Protein AF-A0A950K708-F1 (afdb_monomer)

pLDDT: mean 91.27, std 11.32, range [51.47, 98.25]

Mean predicted aligned error: 4.11 Å

Foldseek 3Di:
DDPVQVVVVVVCCVDPVCVVPPPDDDDDDPCPVVPPD

Radius of gyration: 11.54 Å; Cα contacts (8 Å, |Δi|>4): 11; chains: 1; bounding box: 22×21×32 Å

Secondary structure (DSSP, 8-state):
--HHHHHHHHHHHTSGGGTT--S-----SSSTGGG--

Sequence (37 aa):
GRAADIVNLALYLASDESTWTNGAAIVADGGITSNYF

Solvent-accessible surface area (backbone atoms only — not comparable to full-atom values): 2604 Å² total; per-residue (Å²): 125,52,74,66,59,56,50,53,51,50,51,45,66,74,35,78,92,29,76,88,70,70,99,71,87,84,84,84,69,79,57,57,85,79,61,77,119

Structure (mmCIF, N/CA/C/O backbone):
data_AF-A0A950K708-F1
#
_entry.id   AF-A0A950K708-F1
#
loop_
_atom_site.group_PDB
_atom_site.id
_atom_site.type_symbol
_atom_site.label_atom_id
_atom_site.label_alt_id
_atom_site.label_comp_id
_atom_site.label_asym_id
_atom_site.label_entity_id
_atom_site.label_seq_id
_atom_site.pdbx_PDB_ins_code
_atom_site.Cartn_x
_atom_site.Cartn_y
_atom_site.Cartn_z
_atom_site.occupancy
_atom_site.B_iso_or_equiv
_atom_site.auth_seq_id
_atom_site.auth_comp_id
_atom_site.auth_asym_id
_atom_site.auth_atom_id
_atom_site.pdbx_PDB_model_num
ATOM 1 N N . GLY A 1 1 ? 13.395 0.101 -10.791 1.00 79.31 1 GLY A N 1
ATOM 2 C CA . GLY A 1 1 ? 12.725 -0.960 -11.569 1.00 79.31 1 GLY A CA 1
ATOM 3 C C . GLY A 1 1 ?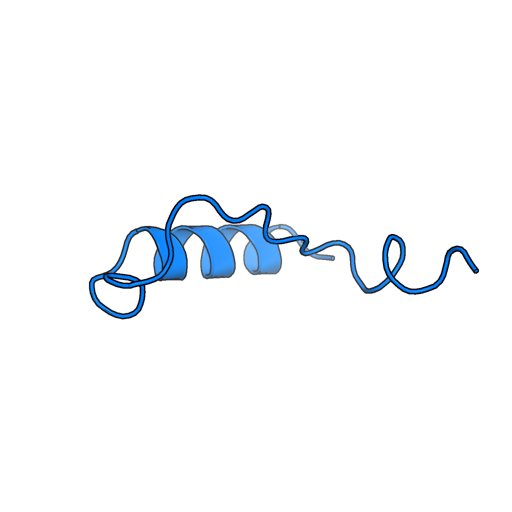 13.252 -2.353 -11.264 1.00 79.31 1 GLY A C 1
ATOM 4 O O . GLY A 1 1 ? 13.354 -3.167 -12.170 1.00 79.31 1 GLY A O 1
ATOM 5 N N . ARG A 1 2 ? 13.582 -2.653 -10.005 1.00 93.81 2 ARG A N 1
ATOM 6 C CA . ARG A 1 2 ? 13.848 -4.016 -9.525 1.00 93.81 2 ARG A CA 1
ATOM 7 C C . ARG A 1 2 ? 12.594 -4.536 -8.827 1.00 93.81 2 ARG A C 1
ATOM 9 O O . ARG A 1 2 ? 11.816 -3.739 -8.313 1.00 93.81 2 ARG A O 1
ATOM 16 N N . ALA A 1 3 ? 12.437 -5.855 -8.725 1.00 96.00 3 ALA A N 1
ATOM 17 C CA . ALA A 1 3 ? 11.302 -6.457 -8.012 1.00 96.00 3 ALA A CA 1
ATOM 18 C C . ALA A 1 3 ? 11.161 -5.933 -6.567 1.00 96.00 3 ALA A C 1
ATOM 20 O O . ALA A 1 3 ? 10.053 -5.681 -6.105 1.00 96.00 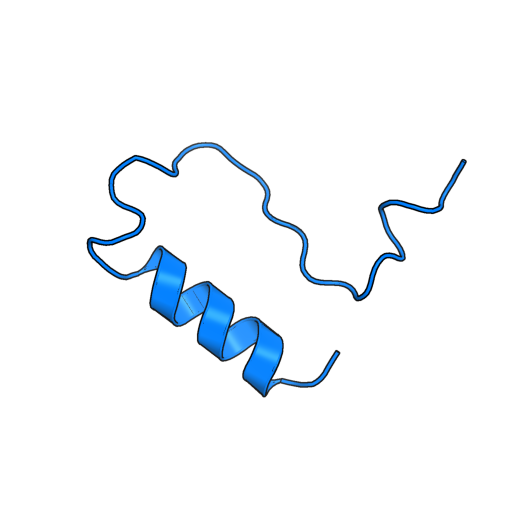3 ALA A O 1
ATOM 21 N N . ALA A 1 4 ? 12.287 -5.687 -5.888 1.00 96.88 4 ALA A N 1
ATOM 22 C CA . ALA A 1 4 ? 12.314 -5.129 -4.537 1.00 96.88 4 ALA A CA 1
ATOM 23 C C . ALA A 1 4 ? 11.619 -3.759 -4.419 1.00 96.88 4 ALA A C 1
ATOM 2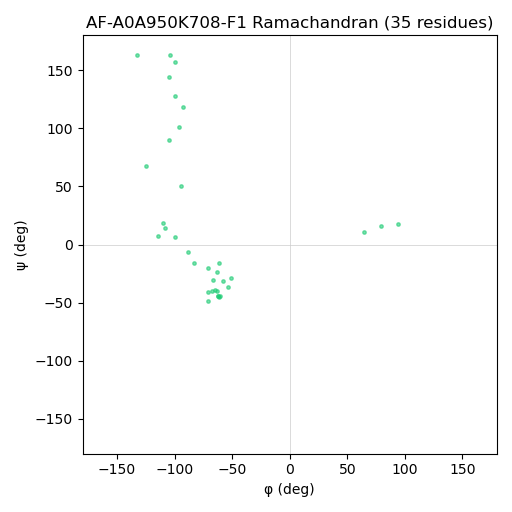5 O O . ALA A 1 4 ? 11.040 -3.469 -3.378 1.00 96.88 4 ALA A O 1
ATOM 26 N N . ASP A 1 5 ? 11.634 -2.935 -5.471 1.00 95.44 5 ASP A N 1
ATOM 27 C CA . ASP A 1 5 ? 11.003 -1.610 -5.442 1.00 95.44 5 ASP A CA 1
ATOM 28 C C . ASP A 1 5 ? 9.471 -1.747 -5.337 1.00 95.44 5 ASP A C 1
ATOM 30 O O . ASP A 1 5 ? 8.830 -1.040 -4.562 1.00 95.44 5 ASP A O 1
ATOM 34 N N . ILE A 1 6 ? 8.896 -2.721 -6.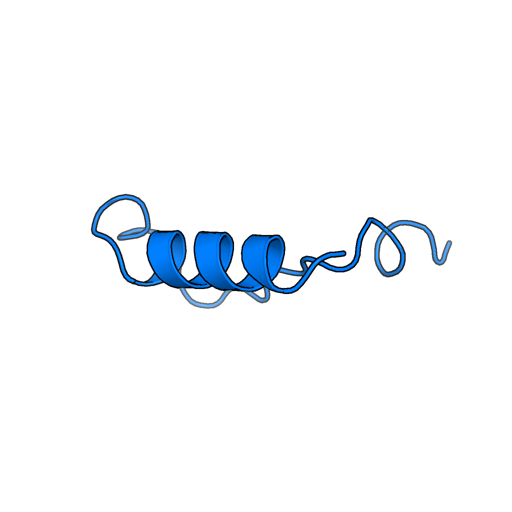053 1.00 96.56 6 ILE A N 1
ATOM 35 C CA . ILE A 1 6 ? 7.461 -3.037 -6.000 1.00 96.56 6 ILE A CA 1
ATOM 36 C C . ILE A 1 6 ? 7.091 -3.693 -4.669 1.00 96.56 6 ILE A C 1
ATOM 38 O O . ILE A 1 6 ? 6.067 -3.351 -4.084 1.00 96.56 6 ILE A O 1
ATOM 42 N N . VAL A 1 7 ? 7.932 -4.602 -4.161 1.00 98.06 7 VAL A N 1
ATOM 43 C CA . VAL A 1 7 ? 7.701 -5.257 -2.863 1.00 98.06 7 VAL A CA 1
ATOM 44 C C . VAL A 1 7 ? 7.675 -4.231 -1.732 1.00 98.06 7 VAL A C 1
ATOM 46 O O . VAL A 1 7 ? 6.764 -4.261 -0.914 1.00 98.06 7 VAL A O 1
ATOM 49 N N . ASN A 1 8 ? 8.620 -3.291 -1.704 1.00 97.69 8 ASN A N 1
ATOM 50 C CA . ASN A 1 8 ? 8.648 -2.254 -0.673 1.00 97.69 8 ASN A CA 1
ATOM 51 C C . ASN A 1 8 ? 7.429 -1.323 -0.751 1.00 97.69 8 ASN A C 1
ATOM 53 O O . ASN A 1 8 ? 6.874 -0.975 0.288 1.00 97.69 8 ASN A O 1
ATOM 57 N N . LEU A 1 9 ? 6.972 -0.966 -1.959 1.00 97.06 9 LEU A N 1
ATOM 58 C CA . LEU A 1 9 ? 5.731 -0.203 -2.124 1.00 97.06 9 LEU A CA 1
ATOM 59 C C . LEU A 1 9 ? 4.518 -0.986 -1.602 1.00 97.06 9 LEU A C 1
ATOM 61 O O . LEU A 1 9 ? 3.690 -0.425 -0.893 1.00 97.06 9 LEU A O 1
ATOM 65 N N . ALA A 1 10 ? 4.423 -2.280 -1.916 1.00 97.62 10 ALA A N 1
ATOM 66 C CA . ALA A 1 10 ? 3.338 -3.125 -1.427 1.00 97.62 10 ALA A CA 1
ATOM 67 C C . ALA A 1 10 ? 3.356 -3.259 0.104 1.00 97.62 10 ALA A C 1
ATOM 69 O O . ALA A 1 10 ? 2.302 -3.191 0.726 1.00 97.62 10 ALA A O 1
ATOM 70 N N . LEU A 1 11 ? 4.540 -3.398 0.711 1.00 98.25 11 LEU A N 1
ATOM 71 C CA . LEU A 1 11 ? 4.691 -3.428 2.167 1.00 98.25 11 L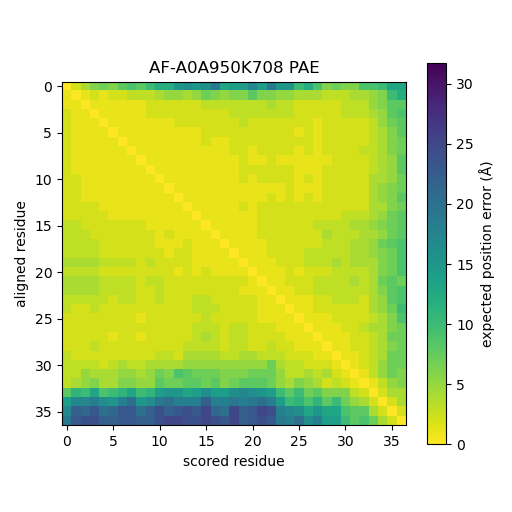EU A CA 1
ATOM 72 C C . LEU A 1 11 ? 4.237 -2.116 2.810 1.00 98.25 11 LEU A C 1
ATOM 74 O O . LEU A 1 11 ? 3.496 -2.161 3.782 1.00 98.25 11 LEU A O 1
ATOM 78 N N . TYR A 1 12 ? 4.622 -0.971 2.240 1.00 97.94 12 TYR A N 1
ATOM 79 C CA . TYR A 1 12 ? 4.161 0.337 2.707 1.00 97.94 12 TYR A CA 1
ATOM 80 C C . TYR A 1 12 ? 2.634 0.484 2.606 1.00 97.94 12 TYR A C 1
ATOM 82 O O . TYR A 1 12 ? 1.996 0.947 3.541 1.00 97.94 12 TYR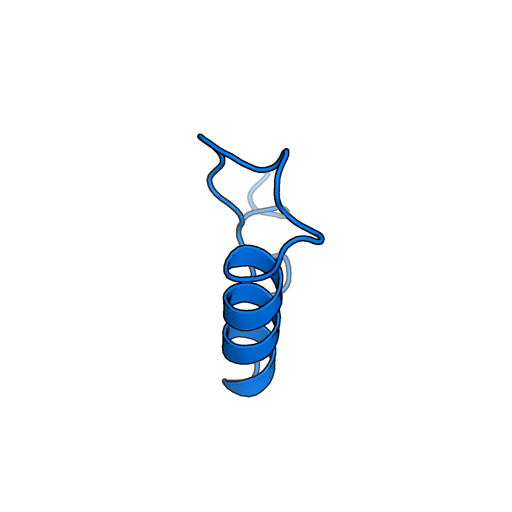 A O 1
ATOM 90 N N . LEU A 1 13 ? 2.022 0.060 1.495 1.00 97.62 13 LEU A N 1
ATOM 91 C CA . LEU A 1 13 ? 0.563 0.136 1.323 1.00 97.62 13 LEU A CA 1
ATOM 92 C C . LEU A 1 13 ? -0.215 -0.854 2.198 1.00 97.62 13 LEU A C 1
ATOM 94 O O . LEU A 1 13 ? -1.412 -0.685 2.408 1.00 97.62 13 LEU A O 1
ATOM 98 N N . ALA A 1 14 ? 0.444 -1.904 2.679 1.00 97.81 14 ALA A N 1
ATOM 99 C CA . ALA A 1 14 ? -0.138 -2.859 3.611 1.00 97.81 14 ALA A CA 1
ATOM 100 C C . ALA A 1 14 ? 0.050 -2.448 5.080 1.00 97.81 14 A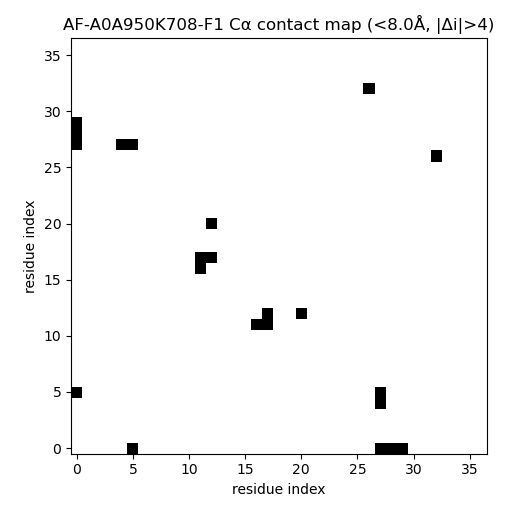LA A C 1
ATOM 102 O O . ALA A 1 14 ? -0.471 -3.131 5.962 1.00 97.81 14 ALA A O 1
ATOM 103 N N . SER A 1 15 ? 0.809 -1.384 5.352 1.00 98.25 15 SER A N 1
ATOM 104 C CA . SER A 1 15 ? 1.160 -0.957 6.702 1.00 98.25 15 SER A CA 1
ATOM 105 C C . SER A 1 15 ? 0.356 0.262 7.161 1.00 98.25 15 SER A C 1
ATOM 107 O O . SER A 1 15 ? -0.231 0.996 6.357 1.00 98.25 15 SER A O 1
ATOM 109 N N . ASP A 1 16 ? 0.346 0.496 8.475 1.00 98.06 16 ASP A N 1
ATOM 110 C CA . ASP A 1 16 ? -0.414 1.579 9.110 1.00 98.06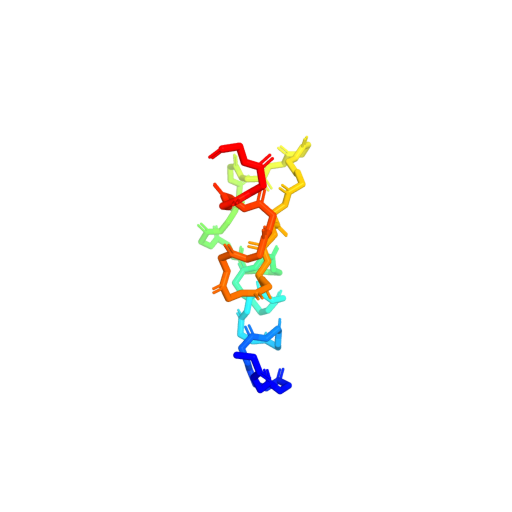 16 ASP A CA 1
ATOM 111 C C . ASP A 1 16 ? 0.054 2.974 8.654 1.00 98.06 16 ASP A C 1
ATOM 113 O O . ASP A 1 16 ? -0.722 3.935 8.662 1.00 98.06 16 ASP A O 1
ATOM 117 N N . GLU A 1 17 ? 1.295 3.099 8.177 1.00 98.00 17 GLU A N 1
ATOM 118 C CA . GLU A 1 17 ? 1.849 4.328 7.601 1.00 98.00 17 GLU A CA 1
ATOM 119 C C . GLU A 1 17 ? 1.094 4.805 6.348 1.00 98.00 17 GLU A C 1
ATOM 121 O O . GLU A 1 17 ? 1.228 5.966 5.951 1.00 98.00 17 GLU A O 1
ATOM 126 N N . SER A 1 18 ? 0.283 3.939 5.736 1.00 97.25 18 SER A N 1
ATOM 127 C CA . SER A 1 18 ? -0.552 4.251 4.576 1.00 97.25 18 SER A CA 1
ATOM 128 C C . SER A 1 18 ? -2.053 4.336 4.888 1.00 97.25 18 SER A C 1
ATOM 130 O O . SER A 1 18 ? -2.858 4.403 3.964 1.00 97.25 18 SER A O 1
ATOM 132 N N . THR A 1 19 ? -2.458 4.413 6.165 1.00 97.69 19 THR A N 1
ATOM 133 C CA . THR A 1 19 ? -3.879 4.403 6.600 1.00 97.69 19 THR A CA 1
ATOM 134 C C . THR A 1 19 ? -4.773 5.425 5.876 1.00 97.69 19 THR A C 1
ATOM 136 O O . THR A 1 19 ? -5.973 5.208 5.705 1.00 97.69 19 THR A O 1
ATOM 139 N N . TRP A 1 20 ? -4.201 6.541 5.422 1.00 97.06 20 TRP A N 1
ATOM 140 C CA . TRP A 1 20 ? -4.917 7.611 4.716 1.00 97.06 20 TRP A CA 1
A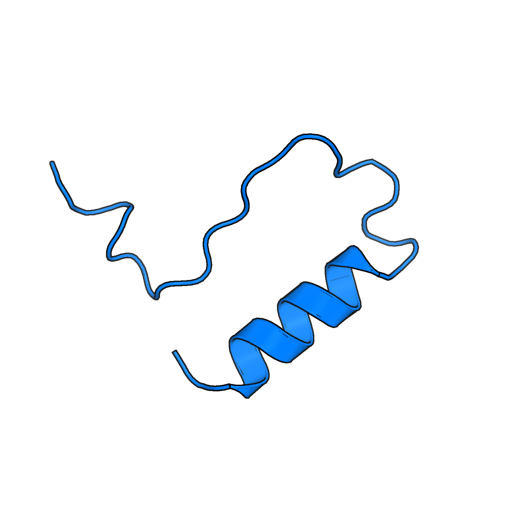TOM 141 C C . TRP A 1 20 ? -4.762 7.567 3.188 1.00 97.06 20 TRP A C 1
ATOM 143 O O . TRP A 1 20 ? -5.228 8.466 2.492 1.00 97.06 20 TRP A O 1
ATOM 153 N N . THR A 1 21 ? -4.134 6.523 2.654 1.00 96.50 21 THR A N 1
ATOM 154 C CA . THR A 1 21 ? -3.845 6.346 1.230 1.00 96.50 21 THR A CA 1
ATOM 155 C C . THR A 1 21 ? -4.803 5.310 0.644 1.00 96.50 21 THR A C 1
ATOM 157 O O . THR A 1 21 ? -4.526 4.114 0.633 1.00 96.50 21 THR A O 1
ATOM 160 N N . ASN A 1 22 ? -5.953 5.764 0.142 1.00 95.12 22 ASN A N 1
ATOM 161 C CA . ASN A 1 22 ? -6.942 4.917 -0.530 1.00 95.12 22 ASN A CA 1
ATOM 162 C C . ASN A 1 22 ? -7.411 5.539 -1.855 1.00 95.12 22 ASN A C 1
ATOM 164 O O . ASN A 1 22 ? -7.174 6.715 -2.121 1.00 95.12 22 ASN A O 1
ATOM 168 N N . GLY A 1 23 ? -8.032 4.727 -2.720 1.00 96.50 23 GLY A N 1
ATOM 169 C CA . GLY A 1 23 ? -8.608 5.194 -3.990 1.00 96.50 23 GLY A CA 1
ATOM 170 C C . GLY A 1 23 ? -7.598 5.737 -5.013 1.00 96.50 23 GLY A C 1
ATOM 171 O O . GLY A 1 23 ? -8.006 6.321 -6.013 1.00 96.50 23 GLY A O 1
ATOM 172 N N . ALA A 1 24 ? -6.298 5.551 -4.780 1.00 94.38 24 ALA A N 1
ATOM 173 C CA . ALA A 1 24 ? -5.226 6.072 -5.618 1.00 94.38 24 ALA A CA 1
ATOM 174 C C . ALA A 1 24 ? -4.585 4.973 -6.479 1.00 94.38 24 ALA A C 1
ATOM 176 O O . ALA A 1 24 ? -4.382 3.846 -6.025 1.00 94.38 24 ALA A O 1
ATOM 177 N N . ALA A 1 25 ? -4.200 5.327 -7.707 1.00 93.56 25 ALA A N 1
ATOM 178 C CA . ALA A 1 25 ? -3.335 4.510 -8.552 1.00 93.56 25 ALA A CA 1
ATOM 179 C C . ALA A 1 25 ? -1.885 4.994 -8.403 1.00 93.56 25 ALA A C 1
ATOM 181 O O . ALA A 1 25 ? -1.503 6.015 -8.974 1.00 93.56 25 ALA A O 1
ATOM 182 N N . ILE A 1 26 ? -1.086 4.281 -7.608 1.00 93.94 26 ILE A N 1
ATOM 183 C CA . ILE A 1 26 ? 0.320 4.628 -7.365 1.00 93.94 26 ILE A CA 1
ATOM 184 C C . ILE A 1 26 ? 1.198 3.879 -8.367 1.00 93.94 26 ILE A C 1
ATOM 186 O O . ILE A 1 26 ? 1.226 2.650 -8.386 1.00 93.94 26 ILE A O 1
ATOM 190 N N . VAL A 1 27 ? 1.918 4.631 -9.200 1.00 93.12 27 VAL A N 1
ATOM 191 C CA . VAL A 1 27 ? 2.764 4.089 -10.270 1.00 93.12 27 VAL A CA 1
ATOM 192 C C . VAL A 1 27 ? 4.228 4.069 -9.828 1.00 93.12 27 VAL A C 1
ATOM 194 O O . VAL A 1 27 ? 4.774 5.089 -9.415 1.00 93.12 27 VAL A O 1
ATOM 197 N N . ALA A 1 28 ? 4.874 2.908 -9.947 1.00 93.44 28 ALA A N 1
ATOM 198 C CA . ALA A 1 28 ? 6.290 2.702 -9.635 1.00 93.44 28 ALA A CA 1
ATOM 199 C C . ALA A 1 28 ? 7.035 2.104 -10.839 1.00 93.44 28 ALA A C 1
ATOM 201 O O . ALA A 1 28 ? 7.475 0.956 -10.822 1.00 93.44 28 ALA A O 1
ATOM 202 N N . ASP A 1 29 ? 7.165 2.886 -11.909 1.00 91.69 29 ASP A N 1
ATOM 203 C CA . ASP A 1 29 ? 7.685 2.432 -13.207 1.00 91.69 29 ASP A CA 1
ATOM 204 C C . ASP A 1 29 ? 9.027 3.070 -13.614 1.00 91.69 29 ASP A C 1
ATOM 206 O O . ASP A 1 29 ? 9.510 2.859 -14.723 1.00 91.69 29 ASP A O 1
ATOM 210 N N . GLY A 1 30 ? 9.656 3.840 -12.720 1.00 90.44 30 GLY A N 1
ATOM 211 C CA . GLY A 1 30 ? 10.907 4.546 -13.012 1.00 90.44 30 GLY A CA 1
ATOM 212 C C . GLY A 1 30 ? 10.737 5.846 -13.804 1.00 90.44 30 GLY A C 1
ATOM 213 O O . GLY A 1 30 ? 11.728 6.357 -14.318 1.00 90.44 30 GLY A O 1
ATOM 214 N N . GLY A 1 31 ? 9.519 6.391 -13.884 1.00 89.06 31 GLY A N 1
ATOM 215 C CA . GLY A 1 31 ? 9.240 7.684 -14.511 1.00 89.06 31 GLY A CA 1
ATOM 216 C C . GLY A 1 31 ? 8.817 7.588 -15.976 1.00 89.06 31 GLY A C 1
ATOM 217 O O . GLY A 1 31 ? 8.864 8.598 -16.676 1.00 89.06 31 GLY A O 1
ATOM 218 N N . ILE A 1 32 ? 8.397 6.406 -16.439 1.00 89.31 32 ILE A N 1
ATOM 219 C CA . ILE A 1 32 ? 7.920 6.189 -17.814 1.00 89.31 32 ILE A CA 1
ATOM 220 C C . ILE A 1 32 ? 6.558 6.866 -18.000 1.00 89.31 32 ILE A C 1
ATOM 222 O O . ILE A 1 32 ? 6.377 7.650 -18.926 1.00 89.31 32 ILE A O 1
ATOM 226 N N . THR A 1 33 ? 5.628 6.635 -17.073 1.00 87.56 33 THR A N 1
ATOM 227 C CA . THR A 1 33 ? 4.277 7.212 -17.101 1.00 87.56 33 THR A CA 1
ATOM 228 C C . THR A 1 33 ? 4.297 8.732 -16.916 1.00 87.56 33 THR A C 1
ATOM 230 O O . THR A 1 33 ? 3.456 9.426 -17.478 1.00 87.56 33 THR A O 1
ATOM 233 N N . SER A 1 34 ? 5.271 9.278 -16.178 1.00 72.19 34 SER A N 1
ATOM 234 C CA . SER A 1 34 ? 5.381 10.725 -15.928 1.00 72.19 34 SER A CA 1
ATOM 235 C C . SER A 1 34 ? 6.077 11.525 -17.039 1.00 72.19 34 SER A C 1
ATOM 237 O O . SER A 1 34 ? 5.942 12.742 -17.039 1.00 72.19 34 SER A O 1
ATOM 239 N N . ASN A 1 35 ? 6.804 10.885 -17.966 1.00 65.25 35 ASN A N 1
ATOM 240 C CA . ASN A 1 35 ? 7.530 11.558 -19.063 1.00 65.25 35 ASN A CA 1
ATOM 241 C C . ASN A 1 35 ? 6.916 11.311 -20.455 1.00 65.25 35 ASN A C 1
ATOM 243 O O . ASN A 1 35 ? 7.586 11.500 -21.467 1.00 65.25 35 ASN A O 1
ATOM 247 N N . TYR A 1 36 ? 5.653 10.884 -20.536 1.00 57.28 36 TYR A N 1
ATOM 248 C CA . TYR A 1 36 ? 4.941 10.765 -21.813 1.00 57.28 36 TYR A CA 1
ATOM 249 C C . TYR A 1 36 ? 4.111 12.024 -22.121 1.00 57.28 36 TYR A C 1
ATOM 251 O O . TYR A 1 36 ? 2.924 11.898 -22.391 1.00 57.28 36 TYR A O 1
ATOM 259 N N . PHE A 1 37 ? 4.729 13.213 -22.037 1.00 51.47 37 PHE A N 1
ATOM 260 C CA . PHE A 1 37 ? 4.336 14.490 -22.665 1.00 51.47 37 PHE A CA 1
ATOM 261 C C . PHE A 1 37 ? 5.550 15.422 -22.744 1.00 51.47 37 PHE A C 1
ATOM 263 O O . PHE A 1 37 ? 6.314 15.464 -21.753 1.00 51.47 37 PHE A O 1
#